Protein AF-A0A6P7FL12-F1 (afdb_monomer)

Organism: NCBI:txid50390

Sequence (132 aa):
MSRELGKVEFLRAIRARKYILFGKFSPTLTKTLKSEHWGEVRKIALAMGLINENKQYTYCRDVLLQNLRKRAVEKLDNARKTGTGGGAIAKKTEIDLLVYEILGKDSSVLNGTEETVAEMETIPKCVHYFIL

Radius of gyration: 18.1 Å; Cα contacts (8 Å, |Δi|>4): 86; chains: 1; bounding box: 60×34×41 Å

Solvent-accessible surface area (backbone atoms only — not comparable to full-atom values): 8181 Å² total; per-residue (Å²): 132,62,70,65,59,33,51,42,53,41,45,50,54,46,50,80,40,38,68,63,70,71,44,76,80,45,99,88,43,43,73,65,58,36,54,52,54,36,43,55,46,36,52,51,28,42,77,46,66,75,48,59,89,92,57,54,42,62,46,47,57,67,47,55,46,44,52,54,45,50,55,42,49,52,54,50,52,52,40,64,72,60,76,49,71,46,76,93,72,58,63,79,46,73,59,40,51,50,46,50,63,63,55,42,86,80,33,77,83,69,59,69,71,92,75,90,82,79,86,79,90,81,80,85,80,86,76,81,87,81,91,130

Mean predicted aligned error: 11.59 Å

Foldseek 3Di:
DDLVVLLLVLLVLCLVCLCQLPPDDDPVRDPVSNQVSLVVSVVSNVVSVVDDPPDGSCCCVPPVLVVLLVVLLVLVVVCVPPVPCPPPVNPQDSSSVSNDSSVDPPPPSVPPDDDDDDDDDDDDDDDDDDDD

Secondary structure (DSSP, 8-state):
--HHHHHHHHHHHHHHTHHHHHSPP-SSS-HHHHHHHHHHHHHHHHHTTSS-TT--HHHIIIIIIHHHHHHHHHHHHHHHHHSS--TTT-S--HHHHHHHHHH-TT-TTT-SS-------------------

Structure (mmCIF, N/CA/C/O backbone):
data_AF-A0A6P7FL12-F1
#
_entry.id   AF-A0A6P7FL12-F1
#
loop_
_atom_site.group_PDB
_atom_site.id
_atom_site.type_symbol
_atom_site.label_atom_id
_atom_site.label_alt_id
_atom_site.label_comp_id
_atom_site.label_asym_id
_atom_site.label_entity_id
_atom_site.label_seq_id
_atom_site.pdbx_PDB_ins_code
_atom_site.Cartn_x
_atom_site.Cartn_y
_atom_site.Cartn_z
_atom_site.occupancy
_atom_site.B_iso_or_equiv
_atom_site.auth_seq_id
_atom_site.auth_comp_id
_atom_site.auth_asym_id
_atom_site.auth_atom_id
_atom_site.pdbx_PDB_model_num
ATOM 1 N N . MET A 1 1 ? 7.461 -18.041 -3.585 1.00 59.12 1 MET A N 1
ATOM 2 C CA . MET A 1 1 ? 6.524 -17.131 -4.286 1.00 59.12 1 MET A CA 1
ATOM 3 C C . MET A 1 1 ? 7.295 -15.991 -4.931 1.00 59.12 1 MET A C 1
ATOM 5 O O . MET A 1 1 ? 8.242 -15.509 -4.322 1.00 59.12 1 MET A O 1
ATOM 9 N N . SER A 1 2 ? 6.917 -15.563 -6.141 1.00 83.94 2 SER A N 1
ATOM 10 C CA . SER A 1 2 ? 7.528 -14.381 -6.765 1.00 83.94 2 SER A CA 1
ATOM 11 C C . SER A 1 2 ? 7.087 -13.114 -6.031 1.00 83.94 2 SER A C 1
ATOM 13 O O . SER A 1 2 ? 5.899 -12.915 -5.779 1.00 83.94 2 SER A O 1
ATOM 15 N N . ARG A 1 3 ? 8.041 -12.234 -5.710 1.00 86.50 3 ARG A N 1
ATOM 16 C CA . ARG A 1 3 ? 7.776 -10.955 -5.033 1.00 86.50 3 ARG A CA 1
ATOM 17 C C . ARG A 1 3 ? 6.834 -10.050 -5.836 1.00 86.50 3 ARG A C 1
ATOM 19 O O . ARG A 1 3 ? 6.126 -9.239 -5.248 1.00 86.50 3 ARG A O 1
ATOM 26 N N . GLU A 1 4 ? 6.823 -10.187 -7.161 1.00 88.81 4 GLU A N 1
ATOM 27 C CA . GLU A 1 4 ? 5.913 -9.455 -8.051 1.00 88.81 4 GLU A CA 1
ATOM 28 C C . GLU A 1 4 ? 4.459 -9.906 -7.873 1.00 88.81 4 GLU A C 1
ATOM 30 O O . GLU A 1 4 ? 3.583 -9.064 -7.691 1.00 88.81 4 GLU A O 1
ATOM 35 N N . LEU A 1 5 ? 4.214 -11.219 -7.803 1.00 90.06 5 LEU A N 1
ATOM 36 C CA . LEU A 1 5 ? 2.879 -11.773 -7.553 1.00 90.06 5 LEU A CA 1
ATOM 37 C C . LEU A 1 5 ? 2.317 -11.286 -6.210 1.00 90.06 5 LEU A C 1
ATOM 39 O O . LEU A 1 5 ? 1.163 -10.875 -6.128 1.00 90.06 5 LEU A O 1
ATOM 43 N N . GLY A 1 6 ? 3.161 -11.241 -5.173 1.00 92.69 6 GLY A N 1
ATOM 44 C CA . GLY A 1 6 ? 2.760 -10.708 -3.872 1.00 92.69 6 GLY A CA 1
ATOM 45 C C . GLY A 1 6 ? 2.283 -9.255 -3.951 1.00 92.69 6 GLY A C 1
ATOM 46 O O . GLY A 1 6 ? 1.267 -8.904 -3.352 1.00 92.69 6 GLY A O 1
ATOM 47 N N . LYS A 1 7 ? 2.976 -8.401 -4.721 1.00 93.62 7 LYS A N 1
ATOM 48 C CA . LYS A 1 7 ? 2.577 -6.995 -4.920 1.00 93.62 7 LYS A CA 1
ATOM 49 C C . LYS A 1 7 ? 1.247 -6.876 -5.662 1.00 93.62 7 LYS A C 1
ATOM 51 O O . LYS A 1 7 ? 0.454 -6.006 -5.314 1.00 93.62 7 LYS A O 1
ATOM 56 N N . VAL A 1 8 ? 1.009 -7.728 -6.659 1.00 93.81 8 VAL A N 1
ATOM 57 C CA . VAL A 1 8 ? -0.258 -7.772 -7.404 1.00 93.81 8 VAL A CA 1
ATOM 58 C C . VAL A 1 8 ? -1.416 -8.097 -6.461 1.00 93.81 8 VAL A C 1
ATOM 60 O O . VAL A 1 8 ? -2.372 -7.328 -6.391 1.00 93.81 8 VAL A O 1
ATOM 63 N N . GLU A 1 9 ? -1.301 -9.158 -5.662 1.00 94.12 9 GLU A N 1
ATOM 64 C CA . GLU A 1 9 ? -2.346 -9.551 -4.706 1.00 94.12 9 GLU A CA 1
ATOM 65 C C . GLU A 1 9 ? -2.581 -8.492 -3.622 1.00 94.12 9 GLU A C 1
ATOM 67 O O . GLU A 1 9 ? -3.722 -8.165 -3.285 1.00 94.12 9 GLU A O 1
ATOM 72 N N . PHE A 1 10 ? -1.510 -7.864 -3.134 1.00 95.25 10 PHE A N 1
ATOM 73 C CA . PHE A 1 10 ? -1.606 -6.724 -2.226 1.00 95.25 10 PHE A CA 1
ATOM 74 C C . PHE A 1 10 ? -2.413 -5.562 -2.828 1.00 95.25 10 PHE A C 1
ATOM 76 O O . PHE A 1 10 ? -3.309 -5.020 -2.178 1.00 95.25 10 PHE A O 1
ATOM 83 N N . LEU A 1 11 ? -2.134 -5.188 -4.080 1.00 94.94 11 LEU A N 1
ATOM 84 C CA . LEU A 1 11 ? -2.847 -4.106 -4.757 1.00 94.94 11 LEU A CA 1
ATOM 85 C C . LEU A 1 11 ? -4.296 -4.484 -5.090 1.00 94.94 11 LEU A C 1
ATOM 87 O O . LEU A 1 11 ? -5.186 -3.654 -4.916 1.00 94.94 11 LEU A O 1
ATOM 91 N N . ARG A 1 12 ? -4.571 -5.734 -5.480 1.00 94.50 12 ARG A N 1
ATOM 92 C CA . ARG A 1 12 ? -5.942 -6.241 -5.673 1.00 94.50 12 ARG A CA 1
ATOM 93 C C . ARG A 1 12 ? -6.760 -6.150 -4.386 1.00 94.50 12 ARG A C 1
ATOM 95 O O . ARG A 1 12 ? -7.898 -5.680 -4.412 1.00 94.50 12 ARG A O 1
ATOM 102 N N . ALA A 1 13 ? -6.167 -6.508 -3.247 1.00 95.19 13 ALA A N 1
ATOM 103 C CA . ALA A 1 13 ? -6.821 -6.400 -1.946 1.00 95.19 13 ALA A CA 1
ATOM 104 C C . ALA A 1 13 ? -7.178 -4.953 -1.573 1.00 95.19 13 ALA A C 1
ATOM 106 O O . ALA A 1 13 ? -8.250 -4.712 -1.005 1.00 95.19 13 ALA A O 1
ATOM 107 N N . ILE A 1 14 ? -6.303 -4.000 -1.911 1.00 94.81 14 ILE A N 1
ATOM 108 C CA . ILE A 1 14 ? -6.549 -2.563 -1.739 1.00 94.81 14 ILE A CA 1
ATOM 109 C C . ILE A 1 14 ? -7.651 -2.092 -2.688 1.00 94.81 14 ILE A C 1
ATOM 111 O O . ILE A 1 14 ? -8.583 -1.424 -2.244 1.00 94.81 14 ILE A O 1
ATOM 115 N N . ARG A 1 15 ? -7.580 -2.464 -3.971 1.00 93.31 15 ARG A N 1
ATOM 116 C CA . ARG A 1 15 ? -8.576 -2.106 -4.990 1.00 93.31 15 ARG A CA 1
ATOM 117 C C . ARG A 1 15 ? -9.978 -2.554 -4.580 1.00 93.31 15 ARG A C 1
ATOM 119 O O . ARG A 1 15 ? -10.896 -1.740 -4.599 1.00 93.31 15 ARG A O 1
ATOM 126 N N . ALA A 1 16 ? -10.131 -3.801 -4.133 1.00 92.75 16 ALA A N 1
ATOM 127 C CA . ALA A 1 16 ? -11.414 -4.348 -3.682 1.00 92.75 16 ALA A CA 1
ATOM 128 C C . ALA A 1 16 ? -12.039 -3.559 -2.515 1.00 92.75 16 ALA A C 1
ATOM 130 O O . ALA A 1 16 ? -13.253 -3.548 -2.347 1.00 92.75 16 ALA A O 1
ATOM 131 N N . ARG A 1 17 ? -11.215 -2.876 -1.711 1.00 93.06 17 ARG A N 1
ATOM 132 C CA . ARG A 1 17 ? -11.636 -2.104 -0.530 1.00 93.06 17 ARG A CA 1
ATOM 133 C C . ARG A 1 17 ? -11.448 -0.598 -0.719 1.00 93.06 17 ARG A C 1
ATOM 135 O O . ARG A 1 17 ? -11.512 0.150 0.255 1.00 93.06 17 ARG A O 1
ATOM 142 N N . LYS A 1 18 ? -11.227 -0.132 -1.955 1.00 90.94 18 LYS A N 1
ATOM 143 C CA . LYS A 1 18 ? -10.841 1.255 -2.265 1.00 90.94 18 LYS A CA 1
ATOM 144 C C . LYS A 1 18 ? -11.784 2.278 -1.629 1.00 90.94 18 LYS A C 1
ATOM 146 O O . LYS A 1 18 ? -11.318 3.208 -0.976 1.00 90.94 18 LYS A O 1
ATOM 151 N N . TYR A 1 19 ? -13.094 2.074 -1.765 1.00 88.88 19 TYR A N 1
ATOM 152 C CA . TYR A 1 19 ? -14.117 2.981 -1.235 1.00 88.88 19 TYR A CA 1
ATOM 153 C C . TYR A 1 19 ? -14.048 3.149 0.284 1.00 88.88 19 TYR A C 1
ATOM 155 O O . TYR A 1 19 ? -14.301 4.231 0.798 1.00 88.88 19 TYR A O 1
ATOM 163 N N . ILE A 1 20 ? -13.648 2.102 1.001 1.00 91.81 20 ILE A N 1
ATOM 164 C CA . ILE A 1 20 ? -13.512 2.135 2.455 1.00 91.81 20 ILE A CA 1
ATOM 165 C C . ILE A 1 20 ? -12.164 2.755 2.833 1.00 91.81 20 ILE A C 1
ATOM 167 O O . ILE A 1 20 ? -12.096 3.674 3.647 1.00 91.81 20 ILE A O 1
ATOM 171 N N . LEU A 1 21 ? -11.073 2.292 2.218 1.00 90.75 21 LEU A N 1
ATOM 172 C CA . LEU A 1 21 ? -9.716 2.717 2.573 1.00 90.75 21 LEU A CA 1
ATOM 173 C C . LEU A 1 21 ? -9.469 4.203 2.267 1.00 90.75 21 LEU A C 1
ATOM 175 O O . LEU A 1 21 ? -8.819 4.890 3.059 1.00 90.75 21 LEU A O 1
ATOM 179 N N . PHE A 1 22 ? -10.016 4.699 1.153 1.00 89.31 22 PHE A N 1
ATOM 180 C CA . PHE A 1 22 ? -9.805 6.064 0.658 1.00 89.31 22 PHE A CA 1
ATOM 181 C C . PHE A 1 22 ? -11.057 6.952 0.711 1.00 89.31 22 PHE A C 1
ATOM 183 O O . PHE A 1 22 ? -10.954 8.142 0.423 1.00 89.31 22 PHE A O 1
ATOM 190 N N . GLY A 1 23 ? -12.222 6.425 1.105 1.00 87.12 23 GLY A N 1
ATOM 191 C CA . GLY A 1 23 ? -13.454 7.214 1.215 1.00 87.12 23 GLY A CA 1
ATOM 192 C C . GLY A 1 23 ? -13.356 8.343 2.243 1.00 87.12 23 GLY A C 1
ATOM 193 O O . GLY A 1 23 ? -12.558 8.284 3.182 1.00 87.12 23 GLY A O 1
ATOM 194 N N . LYS A 1 24 ? -14.173 9.388 2.095 1.00 88.25 24 LYS A N 1
ATOM 195 C CA . LYS A 1 24 ?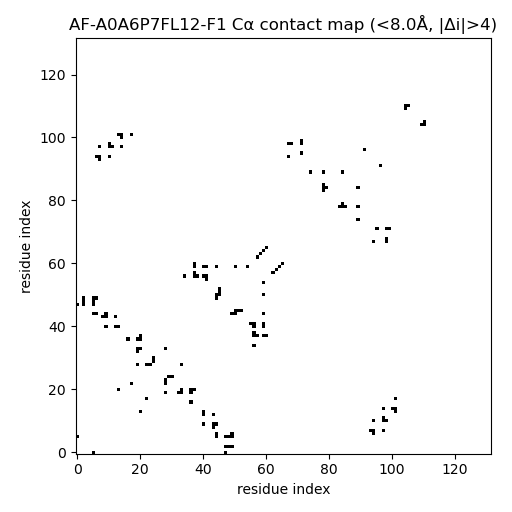 -14.269 10.463 3.097 1.00 88.25 24 LYS A CA 1
ATOM 196 C C . LYS A 1 24 ? -14.888 9.917 4.382 1.00 88.25 24 LYS A C 1
ATOM 198 O O . LYS A 1 24 ? -15.768 9.064 4.324 1.00 88.25 24 LYS A O 1
ATOM 203 N N . PHE A 1 25 ? -14.414 10.394 5.532 1.00 89.69 25 PHE A N 1
ATOM 204 C CA . PHE A 1 25 ? -15.012 10.012 6.810 1.00 89.69 25 PHE A CA 1
ATOM 205 C C . PHE A 1 25 ? -16.489 10.401 6.830 1.00 89.69 25 PHE A C 1
ATOM 207 O O . PHE A 1 25 ? -16.859 11.498 6.415 1.00 89.69 25 PHE A O 1
ATOM 214 N N . SER A 1 26 ? -17.310 9.479 7.304 1.00 87.88 26 SER A N 1
ATOM 215 C CA . SER A 1 26 ? -18.752 9.634 7.436 1.00 87.88 26 SER A CA 1
ATOM 216 C C . SER A 1 26 ? -19.200 8.910 8.710 1.00 87.88 26 SER A C 1
ATOM 218 O O . SER A 1 26 ? -18.409 8.163 9.293 1.00 87.88 26 SER A O 1
ATOM 220 N N . PRO A 1 27 ? -20.461 9.067 9.144 1.00 85.56 27 PRO A N 1
ATOM 221 C CA . PRO A 1 27 ? -20.992 8.287 10.263 1.00 85.56 27 PRO A CA 1
ATOM 222 C C . PRO A 1 27 ? -20.887 6.769 10.040 1.00 85.56 27 PRO A C 1
ATOM 224 O O . PRO A 1 27 ? -20.748 6.012 10.993 1.00 85.56 27 PRO A O 1
ATOM 227 N N . THR A 1 28 ? -20.901 6.328 8.778 1.00 87.12 28 THR A N 1
ATOM 228 C CA . THR A 1 28 ? -20.736 4.924 8.379 1.00 87.12 28 THR A CA 1
ATOM 229 C C . THR A 1 28 ? -19.272 4.519 8.177 1.00 87.12 28 THR A C 1
ATOM 231 O O . THR A 1 28 ? -18.921 3.364 8.404 1.00 87.12 28 THR A O 1
ATOM 234 N N . LEU A 1 29 ? -18.396 5.450 7.783 1.00 90.94 29 LEU A N 1
ATOM 235 C CA . LEU A 1 29 ? -16.976 5.209 7.536 1.00 90.94 29 LEU A CA 1
ATOM 236 C C . LEU A 1 29 ? -16.116 5.837 8.636 1.00 90.94 29 LEU A C 1
ATOM 238 O O . LEU A 1 29 ? -15.633 6.966 8.513 1.00 90.94 29 LEU A O 1
ATOM 242 N N . THR A 1 30 ? -15.893 5.072 9.702 1.00 92.69 30 THR A N 1
ATOM 243 C CA . THR A 1 30 ? -15.119 5.503 10.872 1.00 92.69 30 THR A CA 1
ATOM 244 C C . THR A 1 30 ? -13.618 5.230 10.720 1.00 92.69 30 THR A C 1
ATOM 246 O O . THR A 1 30 ? -13.167 4.449 9.875 1.00 92.69 30 THR A O 1
ATOM 249 N N . LYS A 1 31 ? -12.804 5.865 11.576 1.00 91.44 31 LYS A N 1
ATOM 250 C CA . LYS A 1 31 ? -11.358 5.593 11.667 1.00 91.44 31 LYS A CA 1
ATOM 251 C C . LYS A 1 31 ? -11.076 4.127 12.005 1.00 91.44 31 LYS A C 1
ATOM 253 O O . LYS A 1 31 ? -10.179 3.545 11.400 1.00 91.44 31 LYS A O 1
ATOM 258 N N . THR A 1 32 ? -11.855 3.551 12.920 1.00 92.44 32 THR A N 1
ATOM 259 C CA . THR A 1 32 ? -11.733 2.155 13.360 1.00 92.44 32 THR A CA 1
ATOM 260 C C . THR A 1 32 ? -11.948 1.193 12.198 1.00 92.44 32 THR A C 1
ATOM 262 O O . THR A 1 32 ? -11.076 0.371 11.919 1.00 92.44 32 THR A O 1
ATOM 265 N N . LEU A 1 33 ? -13.022 1.395 11.428 1.00 92.50 33 LEU A N 1
ATOM 266 C CA . LEU A 1 33 ? -13.332 0.572 10.260 1.00 92.50 33 LEU A CA 1
ATOM 267 C C . LEU A 1 33 ? -12.195 0.619 9.226 1.00 92.50 33 LEU A C 1
ATOM 269 O O . LEU A 1 33 ? -11.737 -0.407 8.727 1.00 92.50 33 LEU A O 1
ATOM 273 N N . LYS A 1 34 ? -11.643 1.808 8.952 1.00 93.00 34 LYS A N 1
ATOM 274 C CA . LYS A 1 34 ? -10.476 1.923 8.064 1.00 93.00 34 LYS A CA 1
ATOM 275 C C . LYS A 1 34 ? -9.254 1.176 8.596 1.00 93.00 34 LYS A C 1
ATOM 277 O O . LYS A 1 34 ? -8.566 0.533 7.805 1.00 93.00 34 LYS A O 1
ATOM 282 N N . SER A 1 35 ? -8.953 1.272 9.893 1.00 93.75 35 SER A N 1
ATOM 283 C CA . SER A 1 35 ? -7.811 0.556 10.478 1.00 93.75 35 SER A CA 1
ATOM 284 C C . SER A 1 35 ? -7.982 -0.961 10.439 1.00 93.75 35 SER A C 1
ATOM 286 O O . SER A 1 35 ? -7.009 -1.658 10.164 1.00 93.75 35 SER A O 1
ATOM 288 N N . GLU A 1 36 ? -9.200 -1.470 10.623 1.00 95.06 36 GLU A N 1
ATOM 289 C CA . GLU A 1 36 ? -9.510 -2.898 10.502 1.00 95.06 36 GLU A CA 1
ATOM 290 C C . GLU A 1 36 ? -9.281 -3.393 9.073 1.00 95.06 36 GLU A C 1
ATOM 292 O O . GLU A 1 36 ? -8.540 -4.352 8.854 1.00 95.06 36 GLU A O 1
ATOM 297 N N . HIS A 1 37 ? -9.809 -2.681 8.075 1.00 95.12 37 HIS A N 1
ATOM 298 C CA . HIS A 1 37 ? -9.603 -3.046 6.673 1.00 95.12 37 HIS A CA 1
ATOM 299 C C . HIS A 1 37 ? -8.136 -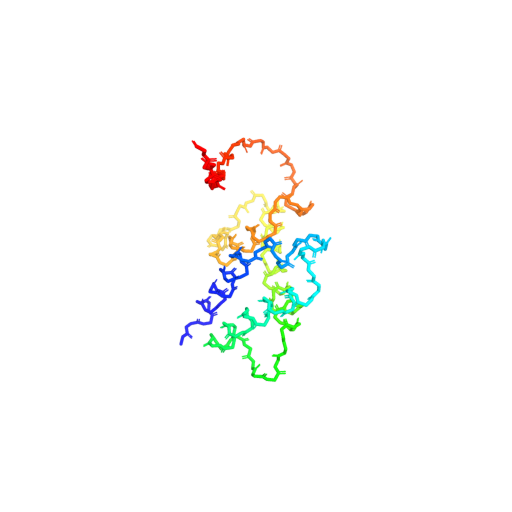2.943 6.237 1.00 95.12 37 HIS A C 1
ATOM 301 O O . HIS A 1 37 ? -7.667 -3.771 5.453 1.00 95.12 37 HIS A O 1
ATOM 307 N N . TRP A 1 38 ? -7.382 -1.978 6.766 1.00 95.88 38 TRP A N 1
ATOM 308 C CA . TRP A 1 38 ? -5.930 -1.940 6.591 1.00 95.88 38 TRP A CA 1
ATOM 309 C C . TRP A 1 38 ? -5.224 -3.111 7.293 1.00 95.88 38 TRP A C 1
ATOM 311 O O . TRP A 1 38 ? -4.222 -3.613 6.779 1.00 95.88 38 TRP A O 1
ATOM 321 N N . GLY A 1 39 ? -5.748 -3.581 8.426 1.00 95.38 39 GLY A N 1
ATOM 322 C CA . GLY A 1 39 ? -5.311 -4.800 9.103 1.00 95.38 39 GLY A CA 1
ATOM 323 C C . GLY A 1 39 ? -5.491 -6.053 8.241 1.00 95.38 39 GLY A C 1
ATOM 324 O O . GLY A 1 39 ? -4.567 -6.857 8.137 1.00 95.38 39 GLY A O 1
ATOM 325 N N . GLU A 1 40 ? -6.619 -6.187 7.546 1.00 95.62 40 GLU A N 1
ATOM 326 C CA . GLU A 1 40 ? -6.844 -7.287 6.596 1.00 95.62 40 GLU A CA 1
ATOM 327 C C . GLU A 1 40 ? -5.875 -7.232 5.406 1.00 95.62 40 GLU A C 1
ATOM 329 O O . GLU A 1 40 ? -5.263 -8.235 5.037 1.00 95.62 40 GLU A O 1
ATOM 334 N N . VAL A 1 41 ? -5.645 -6.040 4.848 1.00 95.69 41 VAL A N 1
ATOM 335 C CA . VAL A 1 41 ? -4.638 -5.841 3.792 1.00 95.69 41 VAL A CA 1
ATOM 336 C C . VAL A 1 41 ? -3.230 -6.199 4.290 1.00 95.69 41 VAL A C 1
ATOM 338 O O . VAL A 1 41 ? -2.449 -6.811 3.559 1.00 95.69 41 VAL A O 1
ATOM 341 N N . ARG A 1 42 ? -2.904 -5.877 5.549 1.00 95.81 42 ARG A N 1
ATOM 342 C CA . ARG A 1 42 ? -1.635 -6.264 6.179 1.00 95.81 42 ARG A CA 1
ATOM 343 C C . ARG A 1 42 ? -1.487 -7.783 6.270 1.00 95.81 42 ARG A C 1
ATOM 345 O O . ARG A 1 42 ? -0.398 -8.275 5.991 1.00 95.81 42 ARG A O 1
ATOM 352 N N . LYS A 1 43 ? -2.536 -8.529 6.639 1.00 96.12 43 LYS A N 1
ATOM 353 C CA . LYS A 1 43 ? -2.484 -10.005 6.695 1.00 96.12 43 LYS A CA 1
ATOM 354 C C . LYS A 1 43 ? -2.105 -10.596 5.336 1.00 96.12 43 LYS A C 1
ATOM 356 O O . LYS A 1 43 ? -1.254 -11.475 5.276 1.00 96.12 43 LYS A O 1
ATOM 361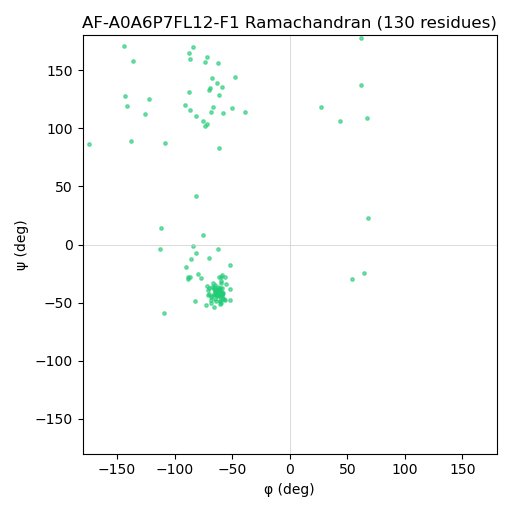 N N . ILE A 1 44 ? -2.661 -10.053 4.252 1.00 94.81 44 ILE A N 1
ATOM 362 C CA . ILE A 1 44 ? -2.319 -10.461 2.881 1.00 94.81 44 ILE A CA 1
ATOM 363 C C . ILE A 1 44 ? -0.861 -10.113 2.564 1.00 94.81 44 ILE A C 1
ATOM 365 O O . ILE A 1 44 ? -0.116 -10.964 2.087 1.00 94.81 44 ILE A O 1
ATOM 369 N N . ALA A 1 45 ? -0.413 -8.894 2.878 1.00 93.75 45 ALA A N 1
ATOM 370 C CA . ALA A 1 45 ? 0.980 -8.494 2.667 1.00 93.75 45 ALA A CA 1
ATOM 371 C C . ALA A 1 45 ? 1.975 -9.384 3.435 1.00 93.75 45 ALA A C 1
ATOM 373 O O . ALA A 1 45 ? 3.047 -9.695 2.913 1.00 93.75 45 ALA A O 1
ATOM 374 N N . LEU A 1 46 ? 1.616 -9.797 4.654 1.00 95.25 46 LEU A N 1
ATOM 375 C CA . LEU A 1 46 ? 2.408 -10.700 5.484 1.00 95.25 46 LEU A CA 1
ATOM 376 C C . LEU A 1 46 ? 2.450 -12.112 4.888 1.00 95.25 46 LEU A C 1
ATOM 378 O O . LEU A 1 46 ? 3.534 -12.648 4.686 1.00 95.25 46 LEU A O 1
ATOM 382 N N . ALA A 1 47 ? 1.291 -12.677 4.534 1.00 94.25 47 ALA A N 1
ATOM 383 C CA . ALA A 1 47 ? 1.189 -13.998 3.909 1.00 94.25 47 ALA A CA 1
ATOM 384 C C . ALA A 1 47 ? 1.955 -14.080 2.576 1.00 94.25 47 ALA A C 1
ATOM 386 O O . ALA A 1 47 ? 2.508 -15.119 2.225 1.00 94.25 47 ALA A O 1
ATOM 387 N N . MET A 1 48 ? 2.034 -12.962 1.851 1.00 93.19 48 MET A N 1
ATOM 388 C CA . MET A 1 48 ? 2.781 -12.841 0.598 1.00 93.19 48 MET A CA 1
ATOM 389 C C . MET A 1 48 ? 4.279 -12.537 0.790 1.00 93.19 48 MET A C 1
ATOM 391 O O . MET A 1 48 ? 5.005 -12.407 -0.197 1.00 93.19 48 MET A O 1
ATOM 395 N N . GLY A 1 49 ? 4.759 -12.395 2.032 1.00 92.94 49 GLY A N 1
ATOM 396 C CA . GLY A 1 49 ? 6.163 -12.103 2.342 1.00 92.94 49 GLY A CA 1
ATOM 397 C C . GLY A 1 49 ? 6.629 -10.702 1.924 1.00 92.94 49 GLY A C 1
ATOM 398 O O . GLY A 1 49 ? 7.820 -10.484 1.700 1.00 92.94 49 GLY A O 1
ATOM 399 N N . LEU A 1 50 ? 5.713 -9.737 1.774 1.00 92.19 50 LEU A N 1
ATOM 400 C CA . LEU A 1 50 ? 6.057 -8.350 1.427 1.00 92.19 50 LEU A CA 1
ATOM 401 C C . LEU A 1 50 ? 6.546 -7.539 2.629 1.00 92.19 50 LEU A C 1
ATOM 403 O O . LEU A 1 50 ? 7.255 -6.544 2.455 1.00 92.19 50 LEU A O 1
ATOM 407 N N . ILE A 1 51 ? 6.128 -7.938 3.828 1.00 93.88 51 ILE A N 1
ATOM 408 C CA . ILE A 1 51 ? 6.434 -7.285 5.098 1.00 93.88 51 ILE A CA 1
ATOM 409 C C . ILE A 1 51 ? 6.793 -8.338 6.146 1.00 93.88 51 ILE A C 1
ATOM 411 O O . ILE A 1 51 ? 6.367 -9.485 6.049 1.00 93.88 51 ILE A O 1
ATOM 415 N N . ASN A 1 52 ? 7.517 -7.916 7.180 1.00 93.44 52 ASN A N 1
ATOM 416 C CA . ASN A 1 52 ? 7.772 -8.741 8.361 1.00 93.44 52 ASN A CA 1
ATOM 417 C C . ASN A 1 52 ? 6.630 -8.592 9.376 1.00 93.44 52 ASN A C 1
ATOM 419 O O . ASN A 1 52 ? 5.947 -7.564 9.397 1.00 93.44 52 ASN A O 1
ATOM 423 N N . GLU A 1 53 ? 6.495 -9.554 10.288 1.00 92.88 53 GLU A N 1
ATOM 424 C CA . GLU A 1 53 ? 5.475 -9.556 11.351 1.00 92.88 53 GLU A CA 1
ATOM 425 C C . GLU A 1 53 ? 5.508 -8.291 12.219 1.00 92.88 53 GLU A C 1
ATOM 427 O O . GLU A 1 53 ? 4.469 -7.754 12.591 1.00 92.88 53 GLU A O 1
ATOM 432 N N . ASN A 1 54 ? 6.691 -7.722 12.445 1.00 93.12 54 ASN A N 1
ATOM 433 C CA . ASN A 1 54 ? 6.856 -6.516 13.262 1.00 93.12 54 ASN A CA 1
ATOM 434 C C . ASN A 1 54 ? 6.297 -5.243 12.599 1.00 93.12 54 ASN A C 1
ATOM 436 O O . ASN A 1 54 ? 6.229 -4.187 13.228 1.00 93.12 54 ASN A O 1
ATOM 440 N N . LYS A 1 55 ? 5.945 -5.289 11.308 1.00 93.75 55 LYS A N 1
ATOM 441 C CA . LYS A 1 55 ? 5.434 -4.123 10.580 1.00 93.75 55 LYS A CA 1
ATOM 442 C C . LYS A 1 55 ? 3.927 -4.013 10.747 1.00 93.75 55 LYS A C 1
ATOM 444 O O . LYS A 1 55 ? 3.195 -4.974 10.537 1.00 93.75 55 LYS A O 1
ATOM 449 N N . GLN A 1 56 ? 3.466 -2.814 11.089 1.00 94.38 56 GLN A N 1
ATOM 450 C CA . GLN A 1 56 ? 2.050 -2.509 11.274 1.00 94.38 56 GLN A CA 1
ATOM 451 C C . GLN A 1 56 ? 1.349 -2.172 9.954 1.00 94.38 56 GLN A C 1
ATOM 453 O O . GLN A 1 56 ? 1.983 -1.965 8.918 1.00 94.38 56 GLN A O 1
ATOM 458 N N . TYR A 1 57 ? 0.019 -2.079 9.993 1.00 93.44 57 TYR A N 1
ATOM 459 C CA . TYR A 1 57 ? -0.782 -1.728 8.818 1.00 93.44 57 TYR A CA 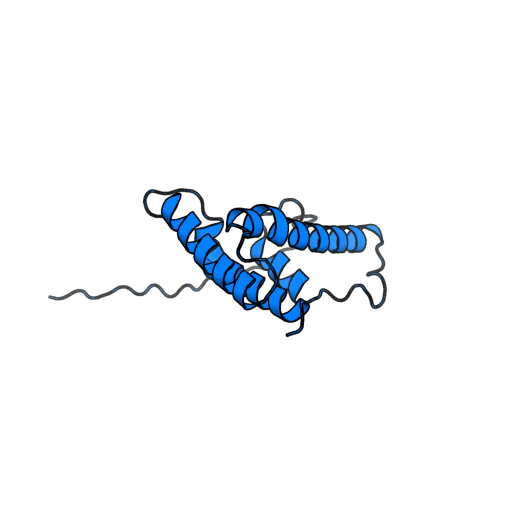1
ATOM 460 C C . TYR A 1 57 ? -0.440 -0.329 8.270 1.00 93.44 57 TYR A C 1
ATOM 462 O O . TYR A 1 57 ? -0.528 -0.095 7.066 1.00 93.44 57 TYR A O 1
ATOM 470 N N . THR A 1 58 ? 0.031 0.582 9.128 1.00 94.25 58 THR A N 1
ATOM 471 C CA . THR A 1 58 ? 0.532 1.908 8.734 1.00 94.25 58 THR A CA 1
ATOM 472 C C . THR A 1 58 ? 1.723 1.805 7.790 1.00 94.25 58 THR A C 1
ATOM 474 O O . THR A 1 58 ? 1.778 2.534 6.811 1.00 94.25 58 THR A O 1
ATOM 477 N N . TYR A 1 59 ? 2.620 0.833 7.983 1.00 95.12 59 TYR A N 1
ATOM 478 C CA . TYR A 1 59 ? 3.729 0.589 7.056 1.00 95.12 59 TYR A CA 1
ATOM 479 C C . TYR A 1 59 ? 3.230 0.171 5.665 1.00 95.12 59 TYR A C 1
ATOM 481 O O . TYR A 1 59 ? 3.776 0.604 4.649 1.00 95.12 59 TYR A O 1
ATOM 489 N N . CYS A 1 60 ? 2.167 -0.638 5.602 1.00 92.94 60 CYS A N 1
ATOM 490 C CA . CYS A 1 60 ? 1.562 -1.045 4.331 1.00 92.94 60 CYS A CA 1
ATOM 491 C C . CYS A 1 60 ? 1.017 0.164 3.560 1.00 92.94 60 CYS A C 1
ATOM 493 O O . CYS A 1 60 ? 1.231 0.279 2.354 1.00 92.94 60 CYS A O 1
ATOM 495 N N . ARG A 1 61 ? 0.343 1.075 4.267 1.00 93.31 61 ARG A N 1
ATOM 496 C CA . ARG A 1 61 ? -0.253 2.287 3.697 1.00 93.31 61 ARG A CA 1
ATOM 497 C C . ARG A 1 61 ? 0.797 3.336 3.325 1.00 93.31 61 ARG A C 1
ATOM 499 O O . ARG A 1 61 ? 0.802 3.827 2.202 1.00 93.31 61 ARG A O 1
ATOM 506 N N . ASP A 1 62 ? 1.668 3.668 4.268 1.00 93.19 62 ASP A N 1
ATOM 507 C CA . ASP A 1 62 ? 2.533 4.848 4.189 1.00 93.19 62 ASP A CA 1
ATOM 508 C C . ASP A 1 62 ? 3.855 4.546 3.485 1.00 93.19 62 ASP A C 1
ATOM 510 O O . ASP A 1 62 ? 4.434 5.422 2.865 1.00 93.19 62 ASP A O 1
ATOM 514 N N . VAL A 1 63 ? 4.344 3.304 3.534 1.00 94.19 63 VAL A N 1
ATOM 515 C CA . VAL A 1 63 ? 5.635 2.952 2.924 1.00 94.19 63 VAL A CA 1
ATOM 516 C C . VAL A 1 63 ? 5.435 2.089 1.691 1.00 94.19 63 VAL A C 1
ATOM 518 O O . VAL A 1 63 ? 5.852 2.462 0.596 1.00 94.19 63 VAL A O 1
ATOM 521 N N . LEU A 1 64 ? 4.792 0.930 1.840 1.00 93.69 64 LEU A N 1
ATOM 522 C CA . LEU A 1 64 ? 4.689 -0.040 0.750 1.00 93.69 64 LEU A CA 1
ATOM 523 C C . LEU A 1 64 ? 3.854 0.509 -0.414 1.00 93.69 64 LEU A C 1
ATOM 525 O O . LEU A 1 64 ? 4.344 0.564 -1.543 1.00 93.69 64 LEU A O 1
ATOM 529 N N . LEU A 1 65 ? 2.630 0.968 -0.142 1.00 93.62 65 LEU A N 1
ATOM 530 C CA . LEU A 1 65 ? 1.770 1.553 -1.168 1.00 93.62 65 LEU A CA 1
ATOM 531 C C . LEU A 1 65 ? 2.367 2.848 -1.739 1.00 93.62 65 LEU A C 1
ATOM 533 O O . LEU A 1 65 ? 2.355 3.026 -2.955 1.00 93.62 65 LEU A O 1
ATOM 537 N N . GLN A 1 66 ? 2.925 3.732 -0.905 1.00 92.38 66 GLN A N 1
ATOM 538 C CA . GLN A 1 66 ? 3.527 4.981 -1.384 1.00 92.38 66 GLN A CA 1
ATOM 539 C C . GLN A 1 66 ? 4.714 4.729 -2.327 1.00 92.38 66 GLN A C 1
ATOM 541 O O . GLN A 1 66 ? 4.832 5.401 -3.351 1.00 92.38 66 GLN A O 1
ATOM 546 N N . ASN A 1 67 ? 5.552 3.728 -2.044 1.00 93.50 67 ASN A N 1
ATOM 547 C CA . ASN A 1 67 ? 6.658 3.345 -2.922 1.00 93.50 67 ASN A CA 1
ATOM 548 C C . ASN A 1 67 ? 6.171 2.784 -4.266 1.00 93.50 67 ASN A C 1
ATOM 550 O O . ASN A 1 67 ? 6.724 3.132 -5.310 1.00 93.50 67 ASN A O 1
ATOM 554 N N . 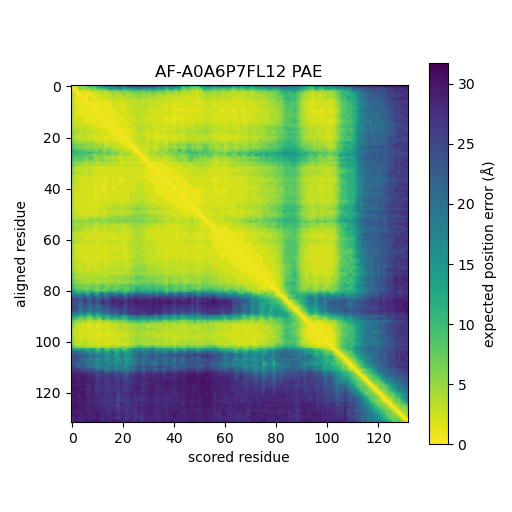LEU A 1 68 ? 5.134 1.937 -4.258 1.00 92.31 68 LEU A N 1
ATOM 555 C CA . LEU A 1 68 ? 4.519 1.418 -5.488 1.00 92.31 68 LEU A CA 1
ATOM 556 C C . LEU A 1 68 ? 3.899 2.550 -6.314 1.00 92.31 68 LEU A C 1
ATOM 558 O O . LEU A 1 68 ? 4.115 2.630 -7.521 1.00 92.31 68 LEU A O 1
ATOM 562 N N . ARG A 1 69 ? 3.212 3.478 -5.642 1.00 91.19 69 ARG A N 1
ATOM 563 C CA . ARG A 1 69 ? 2.650 4.686 -6.245 1.00 91.19 69 ARG A CA 1
ATOM 564 C C . ARG A 1 69 ? 3.723 5.555 -6.890 1.00 91.19 69 ARG A C 1
ATOM 566 O O . ARG A 1 69 ? 3.568 5.938 -8.043 1.00 91.19 69 ARG A O 1
ATOM 573 N N . LYS A 1 70 ? 4.803 5.859 -6.166 1.00 89.50 70 LYS A N 1
ATOM 574 C CA . LYS A 1 70 ? 5.894 6.710 -6.658 1.00 89.50 70 LYS A CA 1
ATOM 575 C C . LYS A 1 70 ? 6.497 6.142 -7.943 1.00 89.50 70 LYS A C 1
ATOM 577 O O . LYS A 1 70 ? 6.578 6.857 -8.933 1.00 89.50 70 LYS A O 1
ATOM 582 N N . ARG A 1 71 ? 6.791 4.837 -7.965 1.00 88.88 71 ARG A N 1
ATOM 583 C CA . ARG A 1 71 ? 7.326 4.151 -9.154 1.00 88.88 71 ARG A CA 1
ATOM 584 C C . ARG A 1 71 ? 6.379 4.209 -10.354 1.00 88.88 71 ARG A C 1
ATOM 586 O O . ARG A 1 71 ? 6.826 4.458 -11.468 1.00 88.88 71 ARG A O 1
ATOM 593 N N . ALA A 1 72 ? 5.081 3.987 -10.141 1.00 86.88 72 ALA A N 1
ATOM 594 C CA . ALA A 1 72 ? 4.096 4.037 -11.222 1.00 86.88 72 ALA A CA 1
ATOM 595 C C . ALA A 1 72 ? 3.921 5.460 -11.785 1.00 86.88 72 ALA A C 1
ATOM 597 O O . ALA A 1 72 ? 3.750 5.634 -12.992 1.00 86.88 72 ALA A O 1
ATOM 598 N N . VAL A 1 73 ? 3.980 6.482 -10.924 1.00 84.44 73 VAL A N 1
ATOM 599 C CA . VAL A 1 73 ? 3.901 7.894 -11.333 1.00 84.44 73 VAL A CA 1
ATOM 600 C C . VAL A 1 73 ? 5.171 8.333 -12.064 1.00 84.44 73 VAL A C 1
ATOM 602 O O . VAL A 1 73 ? 5.064 8.964 -13.106 1.00 84.44 73 VAL A O 1
ATOM 605 N N . GLU A 1 74 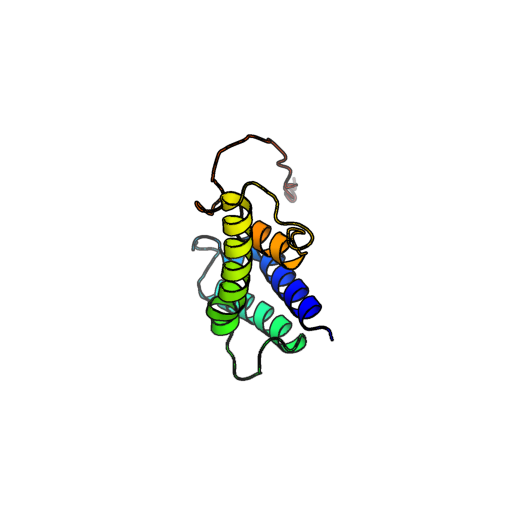? 6.358 7.955 -11.584 1.00 85.00 74 GLU A N 1
ATOM 606 C CA . GLU A 1 74 ? 7.635 8.240 -12.261 1.00 85.00 74 GLU A CA 1
ATOM 607 C C . GLU A 1 74 ? 7.670 7.646 -13.673 1.00 85.00 74 GLU A C 1
ATOM 609 O O . GLU A 1 74 ? 8.064 8.319 -14.622 1.00 85.00 74 GLU A O 1
ATOM 614 N N . LYS A 1 75 ? 7.189 6.407 -13.845 1.00 82.94 75 LYS A N 1
ATOM 615 C CA . LYS A 1 75 ? 7.046 5.793 -15.173 1.00 82.94 75 LYS A CA 1
ATOM 616 C C . LYS A 1 75 ? 6.111 6.587 -16.086 1.00 82.94 75 LYS A C 1
ATOM 618 O O . LYS A 1 75 ? 6.409 6.740 -17.268 1.00 82.94 75 LYS A O 1
ATOM 623 N N . LEU A 1 76 ? 4.992 7.077 -15.552 1.00 79.75 76 LEU A N 1
ATOM 624 C CA . LEU A 1 76 ? 4.026 7.860 -16.321 1.00 79.75 76 LEU A CA 1
ATOM 625 C C . LEU A 1 76 ? 4.600 9.219 -16.742 1.00 79.75 76 LEU A C 1
ATOM 627 O O . LEU A 1 76 ? 4.452 9.613 -17.895 1.00 79.75 76 LEU A O 1
ATOM 631 N N . ASP A 1 77 ? 5.270 9.912 -15.822 1.00 78.88 77 ASP A N 1
ATOM 632 C CA . ASP A 1 77 ? 5.900 11.210 -16.075 1.00 78.88 77 ASP A CA 1
ATOM 633 C C . ASP A 1 77 ? 7.026 11.094 -17.112 1.00 78.88 77 ASP A C 1
ATOM 635 O O . ASP A 1 77 ? 7.082 11.874 -18.062 1.00 78.88 77 ASP A O 1
ATOM 639 N N . ASN A 1 78 ? 7.858 10.052 -17.003 1.00 78.81 78 ASN A N 1
ATOM 640 C CA . ASN A 1 78 ? 8.888 9.752 -17.996 1.00 78.81 78 ASN A CA 1
ATOM 641 C C . ASN A 1 78 ? 8.277 9.489 -19.379 1.00 78.81 78 ASN A C 1
ATOM 643 O O . ASN A 1 78 ? 8.743 10.059 -20.361 1.00 78.81 78 ASN A O 1
ATOM 647 N N . ALA A 1 79 ? 7.201 8.696 -19.454 1.00 73.19 79 ALA A N 1
ATOM 648 C CA . ALA A 1 79 ? 6.509 8.425 -20.714 1.00 73.19 79 ALA A CA 1
ATOM 649 C C . ALA A 1 79 ? 5.910 9.693 -21.349 1.00 73.19 79 ALA A C 1
ATOM 651 O O . ALA A 1 79 ? 5.930 9.833 -22.570 1.00 73.19 79 ALA A O 1
ATOM 652 N N . ARG A 1 80 ? 5.402 10.630 -20.535 1.00 74.00 80 ARG A N 1
ATOM 653 C CA . ARG A 1 80 ? 4.860 11.911 -21.011 1.00 74.00 80 ARG A CA 1
ATOM 654 C C . ARG A 1 80 ? 5.953 12.844 -21.535 1.00 74.00 80 ARG A C 1
ATOM 656 O O . ARG A 1 80 ? 5.754 13.495 -22.554 1.00 74.00 80 ARG A O 1
ATOM 663 N N . LYS A 1 81 ? 7.090 12.928 -20.839 1.00 73.38 81 LYS A N 1
ATOM 664 C CA . LYS A 1 81 ? 8.178 13.865 -21.163 1.00 73.38 81 LYS A CA 1
ATOM 665 C C . LYS A 1 81 ? 8.949 13.493 -22.425 1.00 73.38 81 LYS A C 1
ATOM 667 O O . LYS A 1 81 ? 9.382 14.388 -23.141 1.00 73.38 81 LYS A O 1
ATOM 672 N N . THR A 1 82 ? 9.154 12.206 -22.696 1.00 68.56 82 THR A N 1
ATOM 673 C CA . THR A 1 82 ? 10.059 11.785 -23.777 1.00 68.56 82 THR A CA 1
ATOM 674 C C . THR A 1 82 ? 9.407 11.725 -25.155 1.00 68.56 82 THR A C 1
ATOM 676 O O . THR A 1 82 ? 10.142 11.603 -26.133 1.00 68.56 82 THR A O 1
ATOM 6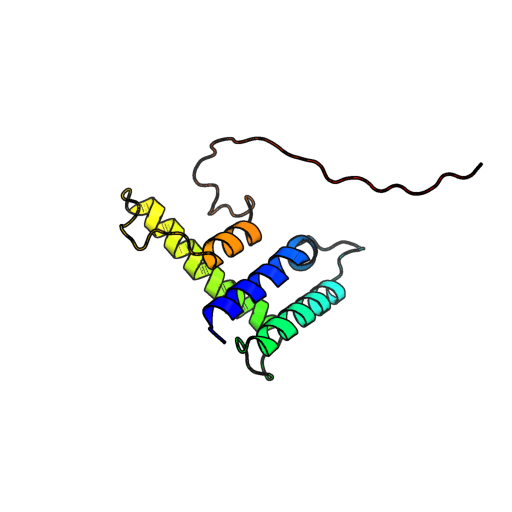79 N N . GLY A 1 83 ? 8.070 11.794 -25.267 1.00 58.56 83 GLY A N 1
ATOM 680 C CA . GLY A 1 83 ? 7.305 11.815 -26.535 1.00 58.56 83 GLY A CA 1
ATOM 681 C C . GLY A 1 83 ? 7.406 10.542 -27.396 1.00 58.56 83 GLY A C 1
ATOM 682 O O . GLY A 1 83 ? 6.504 10.205 -28.151 1.00 58.56 83 GLY A O 1
ATOM 683 N N . THR A 1 84 ? 8.480 9.782 -27.233 1.00 52.97 84 THR A N 1
ATOM 684 C CA . THR A 1 84 ? 8.655 8.395 -27.629 1.00 52.97 84 THR A CA 1
ATOM 685 C C . THR A 1 84 ? 8.229 7.551 -26.435 1.00 52.97 84 THR A C 1
ATOM 687 O O . THR A 1 84 ? 8.786 7.695 -25.345 1.00 52.97 84 THR A O 1
ATOM 690 N N . GLY A 1 85 ? 7.216 6.698 -26.603 1.00 49.34 85 GLY A N 1
ATOM 691 C CA . GLY A 1 85 ? 6.833 5.699 -25.603 1.00 49.34 85 GLY A CA 1
ATOM 692 C C . GLY A 1 85 ? 7.996 4.733 -25.361 1.00 49.34 85 GLY A C 1
ATOM 693 O O . GLY A 1 85 ? 8.059 3.688 -26.001 1.00 49.34 85 GLY A O 1
ATOM 694 N N . GLY A 1 86 ? 8.938 5.135 -24.498 1.00 41.41 86 GLY A N 1
ATOM 695 C CA . GLY A 1 86 ? 10.298 4.603 -24.372 1.00 41.41 86 GLY A CA 1
ATOM 696 C C . GLY A 1 86 ? 10.379 3.088 -24.544 1.00 41.41 86 GLY A C 1
ATOM 697 O O . GLY A 1 86 ? 9.818 2.334 -23.750 1.00 41.41 86 GLY A O 1
ATOM 698 N N . GLY A 1 87 ? 11.045 2.658 -25.618 1.00 42.44 87 GLY A N 1
ATOM 699 C CA . GLY A 1 87 ? 10.980 1.302 -26.163 1.00 42.44 87 GLY A CA 1
ATOM 700 C C . GLY A 1 87 ? 11.129 0.177 -25.139 1.00 42.44 87 GLY A C 1
ATOM 701 O O . GLY A 1 87 ? 11.889 0.307 -24.190 1.00 42.44 87 GLY A O 1
ATOM 702 N N . ALA A 1 88 ? 10.394 -0.922 -25.360 1.00 44.19 88 ALA A N 1
ATOM 703 C CA . ALA A 1 88 ? 10.335 -2.190 -24.604 1.00 44.19 88 ALA A CA 1
ATOM 704 C C . ALA A 1 88 ? 10.041 -2.111 -23.080 1.00 44.19 88 ALA A C 1
ATOM 706 O O . ALA A 1 88 ? 9.390 -3.004 -22.541 1.00 44.19 88 ALA A O 1
ATOM 707 N N . ILE A 1 89 ? 10.438 -1.031 -22.404 1.00 48.25 89 ILE A N 1
ATOM 708 C CA . ILE A 1 89 ? 10.296 -0.705 -20.980 1.00 48.25 89 ILE A CA 1
ATOM 709 C C . ILE A 1 89 ? 8.981 0.060 -20.722 1.00 48.25 89 ILE A C 1
ATOM 711 O O . ILE A 1 89 ? 8.463 0.039 -19.607 1.00 48.25 89 ILE A O 1
ATOM 715 N N . ALA A 1 90 ? 8.373 0.663 -21.752 1.00 53.84 90 ALA A N 1
ATOM 716 C CA . ALA A 1 90 ? 7.078 1.353 -21.678 1.00 53.84 90 ALA A CA 1
ATOM 717 C C . ALA A 1 90 ? 5.844 0.432 -21.601 1.00 53.84 90 ALA A C 1
ATOM 719 O O . ALA A 1 90 ? 4.709 0.914 -21.667 1.00 53.84 90 ALA A O 1
ATOM 720 N N . LYS A 1 91 ? 6.008 -0.888 -21.447 1.00 66.50 91 LYS A N 1
ATOM 721 C CA . LYS A 1 91 ? 4.858 -1.762 -21.188 1.00 66.50 91 LYS A CA 1
ATOM 722 C C . LYS A 1 91 ? 4.432 -1.582 -19.730 1.00 66.50 91 LYS A C 1
ATOM 724 O O . LYS A 1 91 ? 5.117 -2.036 -18.813 1.00 66.50 91 LYS A O 1
ATOM 729 N N . LYS A 1 92 ? 3.302 -0.895 -19.521 1.00 71.00 92 LYS A N 1
ATOM 730 C CA . LYS A 1 92 ? 2.654 -0.779 -18.204 1.00 71.00 92 LYS A CA 1
ATOM 731 C C . LYS A 1 92 ? 2.525 -2.183 -17.613 1.00 71.00 92 LYS A C 1
ATOM 733 O O . LYS A 1 92 ? 1.892 -3.053 -18.207 1.00 71.00 92 LYS A O 1
ATOM 738 N N . THR A 1 93 ? 3.180 -2.410 -16.480 1.00 84.06 93 THR A N 1
ATOM 739 C CA . THR A 1 93 ? 3.113 -3.689 -15.769 1.00 84.06 93 THR A CA 1
ATOM 740 C C . THR A 1 93 ? 1.745 -3.802 -15.094 1.00 84.06 93 THR A C 1
ATOM 742 O O . THR A 1 93 ? 1.125 -2.783 -14.791 1.00 84.06 93 THR A O 1
ATOM 745 N N . GLU A 1 94 ? 1.274 -5.015 -14.799 1.00 87.94 94 GLU A N 1
ATOM 746 C CA . GLU A 1 94 ? 0.012 -5.232 -14.068 1.00 87.94 94 GLU A CA 1
ATOM 747 C C . GLU A 1 94 ? -0.057 -4.423 -12.757 1.00 87.94 94 GLU A C 1
ATOM 749 O O . GLU A 1 94 ? -1.080 -3.824 -12.435 1.00 87.94 94 GLU A O 1
ATOM 754 N N . ILE A 1 95 ? 1.068 -4.318 -12.045 1.00 89.12 95 ILE A N 1
ATOM 755 C CA . ILE A 1 95 ? 1.214 -3.476 -10.850 1.00 89.12 95 ILE A CA 1
ATOM 756 C C . ILE A 1 95 ? 0.920 -2.005 -11.158 1.00 89.12 95 ILE A C 1
ATOM 758 O O . ILE A 1 95 ? 0.212 -1.356 -10.393 1.00 89.12 95 ILE A O 1
ATOM 762 N N . ASP A 1 96 ? 1.453 -1.476 -12.263 1.00 87.12 96 ASP A N 1
ATOM 763 C CA . ASP A 1 96 ? 1.260 -0.075 -12.641 1.00 87.12 96 ASP A CA 1
ATOM 764 C C . ASP A 1 96 ? -0.226 0.185 -12.947 1.00 87.12 96 ASP A C 1
ATOM 766 O O . ASP A 1 96 ? -0.787 1.168 -12.469 1.00 87.12 96 ASP A O 1
ATOM 770 N N . LEU A 1 97 ? -0.885 -0.735 -13.665 1.00 87.94 97 LEU A N 1
ATOM 771 C CA . LEU A 1 97 ? -2.319 -0.662 -13.972 1.00 87.94 97 LEU A CA 1
ATOM 772 C C . LEU A 1 97 ? -3.175 -0.650 -12.700 1.00 87.94 97 LEU A C 1
ATOM 774 O O . LEU A 1 97 ? -4.011 0.237 -12.534 1.00 87.94 97 LEU A O 1
ATOM 778 N N . LEU A 1 98 ? -2.916 -1.572 -11.769 1.00 90.25 98 LEU A N 1
ATOM 779 C CA . LEU A 1 98 ? -3.623 -1.631 -10.488 1.00 90.25 98 LEU A CA 1
ATOM 780 C C . LEU A 1 98 ? -3.410 -0.360 -9.659 1.00 90.25 98 LEU A C 1
ATOM 782 O O . LEU A 1 98 ? -4.343 0.139 -9.030 1.00 90.25 98 LEU A O 1
ATOM 786 N N . VAL A 1 99 ? -2.195 0.197 -9.663 1.00 89.94 99 VAL A N 1
ATOM 787 C CA . VAL A 1 99 ? -1.918 1.474 -8.996 1.00 89.94 99 VAL A CA 1
ATOM 788 C C . VAL A 1 99 ? -2.727 2.606 -9.631 1.00 89.94 99 VAL A C 1
ATOM 790 O O . VAL A 1 99 ? -3.327 3.391 -8.896 1.00 89.94 99 VAL A O 1
ATOM 793 N N . TYR A 1 100 ? -2.797 2.691 -10.962 1.00 86.50 100 TYR A N 1
ATOM 794 C CA . TYR A 1 100 ? -3.591 3.720 -11.640 1.00 86.50 100 TYR A CA 1
ATOM 795 C C . TYR A 1 100 ? -5.089 3.597 -11.335 1.00 86.50 100 TYR A C 1
ATOM 797 O O . TYR A 1 100 ? -5.739 4.604 -11.063 1.00 86.50 100 TYR A O 1
ATOM 805 N N . GLU A 1 101 ? -5.634 2.382 -11.280 1.00 86.94 101 GLU A N 1
ATOM 806 C CA . GLU A 1 101 ? -7.027 2.145 -10.879 1.00 86.94 101 GLU A CA 1
ATOM 807 C C . GLU A 1 101 ? -7.294 2.547 -9.421 1.00 86.94 101 GLU A C 1
ATOM 809 O O . GLU A 1 101 ? -8.335 3.135 -9.107 1.00 86.94 101 GLU A O 1
ATOM 814 N N . ILE A 1 102 ? -6.353 2.267 -8.511 1.00 88.94 102 ILE A N 1
ATOM 815 C CA . ILE A 1 102 ? -6.450 2.682 -7.105 1.00 88.94 102 ILE A CA 1
ATOM 816 C C . ILE A 1 102 ? -6.413 4.208 -6.993 1.00 88.94 102 ILE A C 1
ATOM 818 O O . ILE A 1 102 ? -7.188 4.767 -6.221 1.00 88.94 102 ILE A O 1
ATOM 822 N N . LEU A 1 103 ? -5.579 4.891 -7.778 1.00 80.62 103 LEU A N 1
ATOM 823 C CA . LEU A 1 103 ? -5.505 6.354 -7.783 1.00 80.62 103 LEU A CA 1
ATOM 824 C C . LEU A 1 103 ? -6.748 7.005 -8.412 1.00 80.62 103 LEU A C 1
ATOM 826 O O . LEU A 1 103 ? -7.244 7.983 -7.865 1.00 80.62 103 LEU A O 1
ATOM 830 N N . GLY A 1 104 ? -7.299 6.433 -9.489 1.00 66.75 104 GLY A N 1
ATOM 831 C CA . GLY A 1 104 ? -8.453 6.983 -10.215 1.00 66.75 104 GLY A CA 1
ATOM 832 C C . GLY A 1 104 ? -8.214 8.370 -10.842 1.00 66.75 104 GLY A C 1
ATOM 833 O O . GLY A 1 104 ? -7.159 8.974 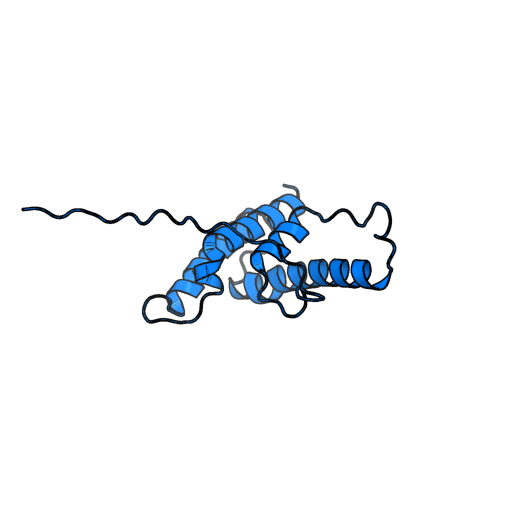-10.664 1.00 66.75 104 GLY A O 1
ATOM 834 N N . LYS A 1 105 ? -9.225 8.899 -11.552 1.00 53.66 105 LYS A N 1
ATOM 835 C CA . LYS A 1 105 ? -9.232 10.246 -12.178 1.00 53.66 105 LYS A CA 1
ATOM 836 C C . LYS A 1 105 ? -9.123 11.419 -11.177 1.00 53.66 105 LYS A C 1
ATOM 838 O O . LYS A 1 105 ? -9.017 12.566 -11.592 1.00 53.66 105 LYS A O 1
ATOM 843 N N . ASP A 1 106 ? -9.119 11.149 -9.870 1.00 45.59 106 ASP A N 1
ATOM 844 C CA . ASP A 1 106 ? -9.001 12.163 -8.809 1.00 45.59 106 ASP A CA 1
ATOM 845 C C . ASP A 1 106 ? -7.552 12.612 -8.553 1.00 45.59 106 ASP A C 1
ATOM 847 O O . ASP A 1 106 ? -7.297 13.536 -7.778 1.00 45.59 106 ASP A O 1
ATOM 851 N N . SER A 1 107 ? -6.567 11.966 -9.184 1.00 47.41 107 SER A N 1
ATOM 852 C CA . SER A 1 107 ? -5.193 12.450 -9.148 1.00 47.41 107 SER A CA 1
ATOM 853 C C . SER A 1 107 ? -5.019 13.554 -10.188 1.00 47.41 107 SER A C 1
ATOM 855 O O . SER A 1 107 ? -4.968 13.283 -11.384 1.00 47.41 107 SER A O 1
ATOM 857 N N . SER A 1 108 ? -4.830 14.793 -9.735 1.00 47.81 108 SER A N 1
ATOM 858 C CA . SER A 1 108 ? -4.427 15.937 -10.572 1.00 47.81 108 SER A CA 1
ATOM 859 C C . SER A 1 108 ? -3.178 15.671 -1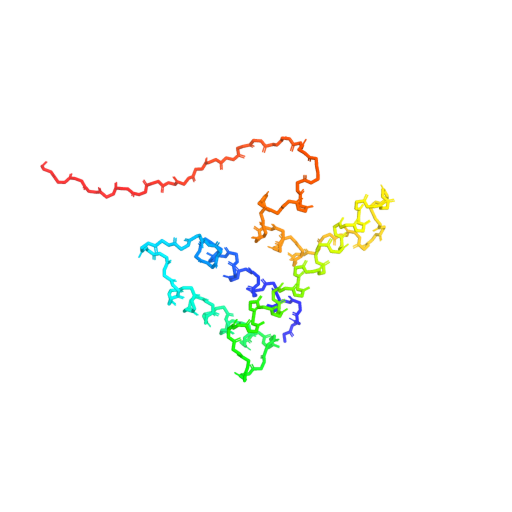1.432 1.00 47.81 108 SER A C 1
ATOM 861 O O . SER A 1 108 ? -2.952 16.355 -12.422 1.00 47.81 108 SER A O 1
ATOM 863 N N . VAL A 1 109 ? -2.391 14.645 -11.089 1.00 48.12 109 VAL A N 1
ATOM 864 C CA . VAL A 1 109 ? -1.226 14.167 -11.849 1.00 48.12 109 VAL A CA 1
ATOM 865 C C . VAL A 1 109 ? -1.625 13.328 -13.075 1.00 48.12 109 VAL A C 1
ATOM 867 O O . VAL A 1 109 ? -0.892 13.309 -14.059 1.00 48.12 109 VAL A O 1
ATOM 870 N N . LEU A 1 110 ? -2.775 12.642 -13.035 1.00 50.44 110 LEU A N 1
ATOM 871 C CA . LEU A 1 110 ? -3.301 11.835 -14.144 1.00 50.44 110 LEU A CA 1
ATOM 872 C C . LEU A 1 110 ? -4.132 12.664 -15.134 1.00 50.44 110 LEU A C 1
ATOM 874 O O . LEU A 1 110 ? -4.133 12.345 -16.318 1.00 50.44 110 LEU A O 1
ATOM 878 N N . ASN A 1 111 ? -4.766 13.752 -14.683 1.00 45.84 111 ASN A N 1
ATOM 879 C CA . ASN A 1 111 ? -5.544 14.672 -15.529 1.00 45.84 111 ASN A CA 1
ATOM 880 C C . ASN A 1 111 ? -4.658 15.693 -16.267 1.00 45.84 111 ASN A C 1
ATOM 882 O O . ASN A 1 111 ? -4.979 16.877 -16.366 1.00 45.84 111 ASN A O 1
ATOM 886 N N . GLY A 1 112 ? -3.515 15.249 -16.789 1.00 47.56 112 GLY A N 1
ATOM 887 C CA . GLY A 1 112 ? -2.853 15.982 -17.857 1.00 47.56 112 GLY A CA 1
ATOM 888 C C . GLY A 1 112 ? -3.657 15.762 -19.132 1.00 47.56 112 GLY A C 1
ATOM 889 O O . GLY A 1 112 ? -3.533 14.691 -19.713 1.00 47.56 112 GLY A O 1
ATOM 890 N N . THR A 1 113 ? -4.451 16.768 -19.511 1.00 36.84 113 THR A N 1
ATOM 891 C CA . THR A 1 113 ? -5.337 16.857 -20.691 1.00 36.84 113 THR A CA 1
ATOM 892 C C . THR A 1 113 ? -6.539 15.906 -20.689 1.00 36.84 113 THR A C 1
ATOM 894 O O . THR A 1 113 ? -6.413 14.695 -20.834 1.00 36.84 113 THR A O 1
ATOM 897 N N . GLU A 1 114 ? -7.720 16.501 -20.511 1.00 41.84 114 GLU A N 1
ATOM 898 C CA . GLU A 1 114 ? -9.020 15.898 -20.783 1.00 41.84 114 GLU A CA 1
ATOM 899 C C . GLU A 1 114 ? -9.093 15.475 -22.253 1.00 41.84 114 GLU A C 1
ATOM 901 O O . GLU A 1 114 ? -9.147 16.320 -23.140 1.00 41.84 114 GLU A O 1
ATOM 906 N N . GLU A 1 115 ? -9.156 14.172 -22.503 1.00 37.78 115 GLU A N 1
ATOM 907 C CA . GLU A 1 115 ? -9.952 13.659 -23.610 1.00 37.78 115 GLU A CA 1
ATOM 908 C C . GLU A 1 115 ? -10.970 12.673 -23.046 1.00 37.78 115 GLU A C 1
ATOM 910 O O . GLU A 1 115 ? -10.691 11.763 -22.258 1.00 37.78 115 GLU A O 1
ATOM 915 N N . THR A 1 116 ? -12.204 12.988 -23.390 1.00 44.88 116 THR A N 1
ATOM 916 C CA . THR A 1 116 ? -13.452 12.362 -23.016 1.00 44.88 116 THR A CA 1
ATOM 917 C C . THR A 1 116 ? -13.503 10.912 -23.478 1.00 44.88 116 THR A C 1
ATOM 919 O O . THR A 1 116 ? -13.369 10.607 -24.655 1.00 44.88 116 THR A O 1
ATOM 922 N N . VAL A 1 117 ? -13.827 10.008 -22.558 1.00 40.66 117 VAL A N 1
ATOM 923 C CA . VAL A 1 117 ? -14.657 8.855 -22.914 1.00 40.66 117 VAL A CA 1
ATOM 924 C C . VAL A 1 117 ? -15.611 8.579 -21.765 1.00 40.66 117 VAL A C 1
ATOM 926 O O . VAL A 1 117 ? -15.214 8.425 -20.603 1.00 40.66 117 VAL A O 1
ATOM 929 N N . ALA A 1 118 ? -16.876 8.679 -22.146 1.00 39.59 118 ALA A N 1
ATOM 930 C CA . ALA A 1 118 ? -18.084 8.536 -21.372 1.00 39.59 118 ALA A CA 1
ATOM 931 C C . ALA A 1 118 ? -18.347 7.075 -20.984 1.00 39.59 118 ALA A C 1
ATOM 933 O O . ALA A 1 118 ? -17.839 6.169 -21.638 1.00 39.59 118 ALA A O 1
ATOM 934 N N . GLU A 1 119 ? -19.200 6.934 -19.962 1.00 44.19 119 GLU A N 1
ATOM 935 C CA . GLU A 1 119 ? -20.024 5.762 -19.617 1.00 44.19 119 GLU A CA 1
ATOM 936 C C . GLU A 1 119 ? -19.258 4.463 -19.269 1.00 44.19 119 GLU A C 1
ATOM 938 O O . GLU A 1 119 ? -18.257 4.091 -19.856 1.00 44.19 119 GLU A O 1
ATOM 943 N N . MET A 1 120 ? -19.628 3.700 -18.245 1.00 40.91 120 MET A N 1
ATOM 944 C CA . MET A 1 120 ? -20.984 3.310 -17.892 1.00 40.91 120 MET A CA 1
ATOM 945 C C . MET A 1 120 ? -21.157 3.267 -16.372 1.00 40.91 120 MET A C 1
ATOM 947 O O . MET A 1 120 ? -20.423 2.589 -15.648 1.00 40.91 120 MET A O 1
ATOM 951 N N . GLU A 1 121 ? -22.186 3.965 -15.903 1.00 48.47 121 GLU A N 1
ATOM 952 C CA . GLU A 1 121 ? -22.922 3.561 -14.716 1.00 48.47 121 GLU A CA 1
ATOM 953 C C . GLU A 1 121 ? -23.599 2.211 -14.979 1.00 48.47 121 GLU A C 1
ATOM 955 O O . GLU A 1 121 ? -24.155 1.985 -16.050 1.00 48.47 121 GLU A O 1
ATOM 960 N N . THR A 1 122 ? -23.579 1.318 -13.992 1.00 37.41 122 THR A N 1
ATOM 961 C CA . THR A 1 122 ? -24.700 0.419 -13.653 1.00 37.41 122 THR A CA 1
ATOM 962 C C . THR A 1 122 ? -24.331 -0.337 -12.380 1.00 37.41 122 THR A C 1
ATOM 964 O O . THR A 1 122 ? -23.776 -1.431 -12.389 1.00 37.41 122 THR A O 1
ATOM 967 N N . ILE A 1 123 ? -24.624 0.288 -11.239 1.00 40.25 123 ILE A N 1
ATOM 968 C CA . ILE A 1 123 ? -24.702 -0.407 -9.952 1.00 40.25 123 ILE A CA 1
ATOM 969 C C . ILE A 1 123 ? -26.140 -0.939 -9.846 1.00 40.25 123 ILE A C 1
ATOM 971 O O . ILE A 1 123 ? -27.062 -0.121 -9.790 1.00 40.25 123 ILE A O 1
ATOM 975 N N . PRO A 1 124 ? -26.383 -2.263 -9.816 1.00 37.84 124 PRO A N 1
ATOM 976 C CA . PRO A 1 124 ? -27.720 -2.780 -9.563 1.00 37.84 124 PRO A CA 1
ATOM 977 C C . PRO A 1 124 ? -28.104 -2.476 -8.110 1.00 37.84 124 PRO A C 1
ATOM 979 O O . PRO A 1 124 ? -27.493 -2.972 -7.163 1.00 37.84 124 PRO A O 1
ATOM 982 N N . LYS A 1 125 ? -29.118 -1.624 -7.926 1.00 38.84 125 LYS A N 1
ATOM 983 C CA . LYS A 1 125 ? -29.755 -1.399 -6.627 1.00 38.84 125 LYS A CA 1
ATOM 984 C C . LYS A 1 125 ? -30.588 -2.632 -6.280 1.00 38.84 125 LYS A C 1
ATOM 986 O O . LYS A 1 125 ? -31.683 -2.810 -6.800 1.00 38.84 125 LYS A O 1
ATOM 991 N N . CYS A 1 126 ? -30.082 -3.458 -5.373 1.00 37.62 126 CYS A N 1
ATOM 992 C CA . CYS A 1 126 ? -30.924 -4.347 -4.582 1.00 37.62 126 CYS A CA 1
ATOM 993 C C . CYS A 1 126 ? -31.799 -3.495 -3.647 1.00 37.62 126 CYS A C 1
ATOM 995 O O . CYS A 1 126 ? -31.269 -2.805 -2.779 1.00 37.62 126 CYS A O 1
ATOM 997 N N . VAL A 1 127 ? -33.121 -3.572 -3.796 1.00 43.22 127 VAL A N 1
ATOM 998 C CA . VAL A 1 127 ? -34.113 -3.156 -2.786 1.00 43.22 127 VAL A CA 1
ATOM 999 C C . VAL A 1 127 ? -35.183 -4.255 -2.802 1.00 43.22 127 VAL A C 1
ATOM 1001 O O . VAL A 1 127 ? -35.905 -4.392 -3.779 1.00 43.22 127 VAL A O 1
ATOM 1004 N N . HIS A 1 128 ? -35.031 -5.311 -2.001 1.00 39.16 128 HIS A N 1
ATOM 1005 C CA . HIS A 1 128 ? -35.686 -5.505 -0.699 1.00 39.16 128 HIS A CA 1
ATOM 1006 C C . HIS A 1 128 ? -37.181 -5.132 -0.660 1.00 39.16 128 HIS A C 1
ATOM 1008 O O . HIS A 1 128 ? -37.531 -3.960 -0.635 1.00 39.16 128 HIS A O 1
ATOM 1014 N N . TYR A 1 129 ? -38.004 -6.191 -0.629 1.00 41.09 129 TYR A N 1
ATOM 1015 C CA . TYR A 1 129 ? -39.293 -6.372 0.053 1.00 41.09 129 TYR A CA 1
ATOM 1016 C C . TYR A 1 129 ? -40.154 -5.132 0.340 1.00 41.09 129 TYR A C 1
ATOM 1018 O O . TYR A 1 129 ? -39.829 -4.329 1.212 1.00 41.09 129 TYR A O 1
ATOM 1026 N N . PHE A 1 130 ? -41.356 -5.111 -0.241 1.00 37.50 130 PHE A N 1
ATOM 1027 C CA . PHE A 1 130 ? -42.523 -4.543 0.428 1.00 37.50 130 PHE A CA 1
ATOM 1028 C C . PHE A 1 130 ? -43.645 -5.580 0.444 1.00 37.50 130 PHE A C 1
ATOM 1030 O O . PHE A 1 130 ? -44.150 -6.005 -0.591 1.00 37.50 130 PHE A O 1
ATOM 1037 N N . ILE A 1 131 ? -43.933 -6.022 1.664 1.00 41.50 131 ILE A N 1
ATOM 1038 C CA . ILE A 1 131 ? -45.128 -6.743 2.081 1.00 41.50 131 ILE A CA 1
ATOM 1039 C C . ILE A 1 131 ? -46.290 -5.751 2.016 1.00 41.50 131 ILE A C 1
ATOM 1041 O O . ILE A 1 131 ? -46.138 -4.635 2.518 1.00 41.50 131 ILE A O 1
ATOM 1045 N N . LEU A 1 132 ? -47.416 -6.174 1.443 1.00 47.03 132 LEU A N 1
ATOM 1046 C CA . LEU A 1 132 ? -48.776 -5.980 1.961 1.00 47.03 132 LEU A CA 1
ATOM 1047 C C . LEU A 1 132 ? -49.729 -6.900 1.194 1.00 47.03 132 LEU A C 1
ATOM 1049 O O . LEU A 1 132 ? -49.688 -6.871 -0.056 1.00 47.03 132 LEU A O 1
#

pLDDT: mean 76.96, std 21.16, range [36.84, 96.12]